Protein AF-A0A6P8NX13-F1 (afdb_monomer)

Structure (mmCIF, N/CA/C/O backbone):
data_AF-A0A6P8NX13-F1
#
_entry.id   AF-A0A6P8NX13-F1
#
loop_
_atom_site.group_PDB
_atom_site.id
_atom_site.type_symbol
_atom_site.label_atom_id
_atom_site.label_alt_id
_atom_site.label_comp_id
_atom_site.label_asym_id
_atom_site.label_entity_id
_atom_site.label_seq_id
_atom_site.pdbx_PDB_ins_code
_atom_site.Cartn_x
_atom_site.Cartn_y
_atom_site.Cartn_z
_atom_site.occupancy
_atom_site.B_iso_or_equiv
_atom_site.auth_seq_id
_atom_site.auth_comp_id
_atom_site.auth_asym_id
_atom_site.auth_atom_id
_atom_site.pdbx_PDB_model_num
ATOM 1 N N . MET A 1 1 ? -3.908 -35.833 40.741 1.00 43.78 1 MET A N 1
ATOM 2 C CA . MET A 1 1 ? -2.755 -35.815 39.814 1.00 43.78 1 MET A CA 1
ATOM 3 C C . MET A 1 1 ? -2.962 -34.674 38.838 1.00 43.78 1 MET A C 1
ATOM 5 O O . MET A 1 1 ? -3.931 -34.689 38.094 1.00 43.78 1 MET A O 1
ATOM 9 N N . ALA A 1 2 ? -2.126 -33.647 38.960 1.00 46.31 2 ALA A N 1
ATOM 10 C CA . ALA A 1 2 ? -2.174 -32.420 38.178 1.00 46.31 2 ALA A CA 1
ATOM 11 C C . ALA A 1 2 ? -1.391 -32.571 36.867 1.00 46.31 2 ALA A C 1
ATOM 13 O O . ALA A 1 2 ? -0.376 -33.268 36.836 1.00 46.31 2 ALA A O 1
ATOM 14 N N . LYS A 1 3 ? -1.819 -31.860 35.821 1.00 46.25 3 LYS A N 1
ATOM 15 C CA . LYS A 1 3 ? -0.931 -31.409 34.744 1.00 46.25 3 LYS A CA 1
ATOM 16 C C . LYS A 1 3 ? -1.529 -30.158 34.099 1.00 46.25 3 LYS A C 1
ATOM 18 O O . LYS A 1 3 ? -2.475 -30.241 33.324 1.00 46.25 3 LYS A O 1
ATOM 23 N N . SER A 1 4 ? -1.003 -29.003 34.492 1.00 48.25 4 SER A N 1
ATOM 24 C CA . SER A 1 4 ? -1.233 -27.720 33.824 1.00 48.25 4 SER A CA 1
ATOM 25 C C . SER A 1 4 ? -0.338 -27.633 32.581 1.00 48.25 4 SER A C 1
ATOM 27 O O . SER A 1 4 ? 0.784 -28.139 32.640 1.00 48.25 4 SER A O 1
ATOM 29 N N . PRO A 1 5 ? -0.770 -27.000 31.478 1.00 53.53 5 PRO A N 1
ATOM 30 C CA . PRO A 1 5 ? 0.111 -26.739 30.350 1.00 53.53 5 PRO A CA 1
ATOM 31 C C . PRO A 1 5 ? 0.907 -25.447 30.582 1.00 53.53 5 PRO A C 1
ATOM 33 O O . PRO A 1 5 ? 0.349 -24.399 30.908 1.00 53.53 5 PRO A O 1
ATOM 36 N N . GLU A 1 6 ? 2.224 -25.552 30.421 1.00 48.19 6 GLU A N 1
ATOM 37 C CA . GLU A 1 6 ? 3.167 -24.436 30.391 1.00 48.19 6 GLU A CA 1
ATOM 38 C C . GLU A 1 6 ? 2.891 -23.551 29.168 1.00 48.19 6 GLU A C 1
ATOM 40 O O . GLU A 1 6 ? 2.959 -24.007 28.027 1.00 48.19 6 GLU A O 1
ATOM 45 N N . PHE A 1 7 ? 2.590 -22.272 29.399 1.00 48.69 7 PHE A N 1
ATOM 46 C CA . PHE A 1 7 ? 2.569 -21.268 28.340 1.00 48.69 7 PHE A CA 1
ATOM 47 C C . PHE A 1 7 ? 3.974 -20.685 28.178 1.00 48.69 7 PHE A C 1
ATOM 49 O O . PHE A 1 7 ? 4.484 -19.973 29.042 1.00 48.69 7 PHE A O 1
ATOM 56 N N . LEU A 1 8 ? 4.591 -21.035 27.052 1.00 50.50 8 LEU A N 1
ATOM 57 C CA . LEU A 1 8 ? 5.898 -20.577 26.600 1.00 50.50 8 LEU A CA 1
ATOM 58 C C . LEU A 1 8 ? 5.863 -19.061 26.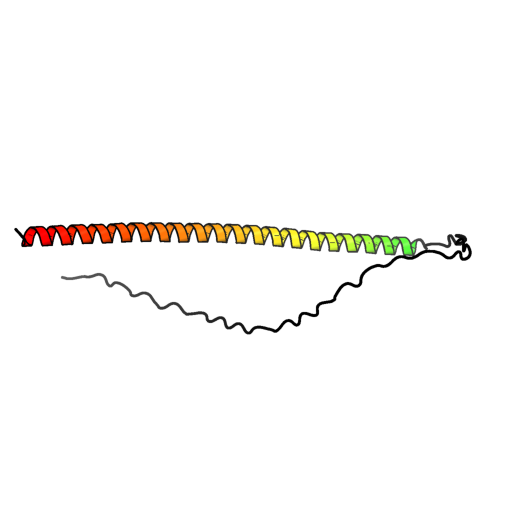315 1.00 50.50 8 LEU A C 1
ATOM 60 O O . LEU A 1 8 ? 5.017 -18.583 25.560 1.00 50.50 8 LEU A O 1
ATOM 64 N N . SER A 1 9 ? 6.780 -18.308 26.923 1.00 50.00 9 SER A N 1
ATOM 65 C CA . SER A 1 9 ? 6.928 -16.857 26.729 1.00 50.00 9 SER A CA 1
ATOM 66 C C . SER A 1 9 ? 7.558 -16.530 25.359 1.00 50.00 9 SER A C 1
ATOM 68 O O . SER A 1 9 ? 8.471 -17.249 24.944 1.00 50.00 9 SER A O 1
ATOM 70 N N . PRO A 1 10 ? 7.142 -15.465 24.642 1.00 46.88 10 PRO A N 1
ATOM 71 C CA . PRO A 1 10 ? 7.751 -15.094 23.366 1.00 46.88 10 PRO A CA 1
ATOM 72 C C . PRO A 1 10 ? 9.055 -14.291 23.544 1.00 46.88 10 PRO A C 1
ATOM 74 O O . PRO A 1 10 ? 9.171 -13.429 24.414 1.00 46.88 10 PRO A O 1
ATOM 77 N N . ALA A 1 11 ? 10.037 -14.572 22.682 1.00 55.97 11 ALA A N 1
ATOM 78 C CA . ALA A 1 11 ? 11.354 -13.928 22.640 1.00 55.97 11 ALA A CA 1
ATOM 79 C C . ALA A 1 11 ? 11.302 -12.451 22.171 1.00 55.97 11 ALA A C 1
ATOM 81 O O . ALA A 1 11 ? 10.420 -12.088 21.386 1.00 55.97 11 ALA A O 1
ATOM 82 N N . PRO A 1 12 ? 12.256 -11.589 22.583 1.00 47.16 12 PRO A N 1
ATOM 83 C CA . PRO A 1 12 ? 12.282 -10.186 22.173 1.00 47.16 12 PRO A CA 1
ATOM 84 C C . PRO A 1 12 ? 12.823 -10.010 20.743 1.00 47.16 12 PRO A C 1
ATOM 86 O O . PRO A 1 12 ? 13.844 -10.589 20.370 1.00 47.16 12 PRO A O 1
ATOM 89 N N . ARG A 1 13 ? 12.146 -9.177 19.938 1.00 45.66 13 ARG A N 1
ATOM 90 C CA . ARG A 1 13 ? 12.592 -8.769 18.594 1.00 45.66 13 ARG A CA 1
ATOM 91 C C . ARG A 1 13 ? 13.741 -7.761 18.689 1.00 45.66 13 ARG A C 1
ATOM 93 O O . ARG A 1 13 ? 13.646 -6.782 19.423 1.00 45.66 13 ARG A O 1
ATOM 100 N N . ALA A 1 14 ? 14.794 -7.991 17.906 1.00 46.59 14 ALA A N 1
ATOM 101 C CA . ALA A 1 14 ? 15.901 -7.059 17.728 1.00 46.59 14 ALA A CA 1
ATOM 102 C C . ALA A 1 14 ? 15.439 -5.778 17.009 1.00 46.59 14 ALA A C 1
ATOM 104 O O . ALA A 1 14 ? 14.760 -5.834 15.982 1.00 46.59 14 ALA A O 1
ATOM 105 N N . SER A 1 15 ? 15.818 -4.625 17.552 1.00 42.31 15 SER A N 1
ATOM 106 C CA . SER A 1 15 ? 15.596 -3.294 16.990 1.00 42.31 15 SER A CA 1
ATOM 107 C C . SER A 1 15 ? 16.705 -2.943 15.991 1.00 42.31 15 SER A C 1
ATOM 109 O O . SER A 1 15 ? 17.886 -2.948 16.335 1.00 42.31 15 SER A O 1
ATOM 111 N N . VAL A 1 16 ? 16.330 -2.618 14.751 1.00 43.03 16 VAL A N 1
ATOM 112 C CA . VAL A 1 16 ? 17.249 -2.093 13.728 1.00 43.03 16 VAL A CA 1
ATO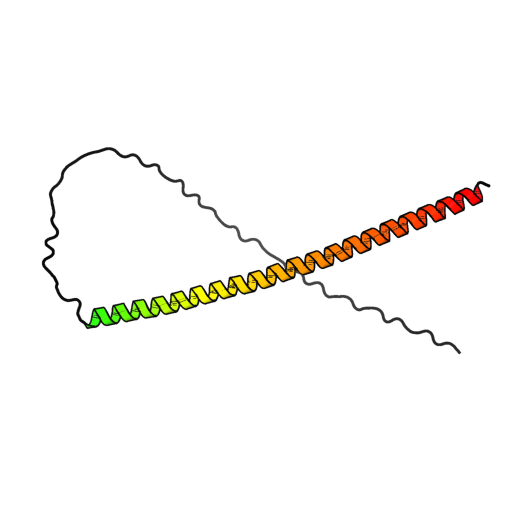M 113 C C . VAL A 1 16 ? 17.211 -0.566 13.770 1.00 43.03 16 VAL A C 1
ATOM 115 O O . VAL A 1 16 ? 16.188 0.051 13.482 1.00 43.03 16 VAL A O 1
ATOM 118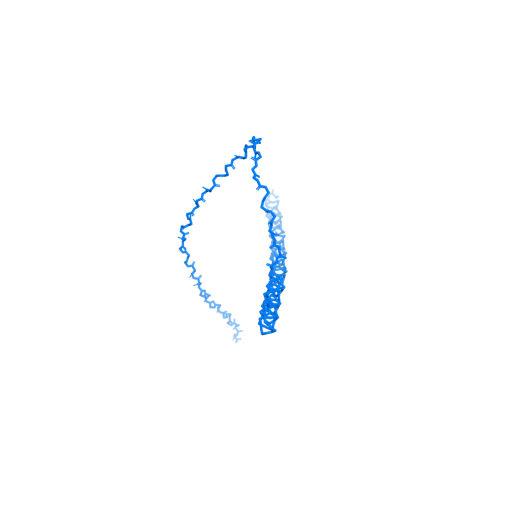 N N . THR A 1 17 ? 18.338 0.040 14.136 1.00 43.22 17 THR A N 1
ATOM 119 C CA . THR A 1 17 ? 18.565 1.491 14.125 1.00 43.22 17 THR A CA 1
ATOM 120 C C . THR A 1 17 ? 19.148 1.899 12.774 1.00 43.22 17 THR A C 1
ATOM 122 O O . THR A 1 17 ? 20.248 1.469 12.440 1.00 43.22 17 THR A O 1
ATOM 125 N N . MET A 1 18 ? 18.464 2.762 12.015 1.00 39.09 18 MET A N 1
ATOM 126 C CA . MET A 1 18 ? 19.018 3.369 10.796 1.00 39.09 18 MET A CA 1
ATOM 127 C C . MET A 1 18 ? 19.305 4.853 11.035 1.00 39.09 18 MET A C 1
ATOM 129 O O . MET A 1 18 ? 18.404 5.687 11.080 1.00 39.09 18 MET A O 1
ATOM 133 N N . ALA A 1 19 ? 20.587 5.176 11.205 1.00 40.59 19 ALA A N 1
ATOM 134 C CA . ALA A 1 19 ? 21.087 6.542 11.278 1.00 40.59 19 ALA A CA 1
ATOM 135 C C . ALA A 1 19 ? 21.237 7.123 9.864 1.00 40.59 19 ALA A C 1
ATOM 137 O O . ALA A 1 19 ? 21.941 6.556 9.032 1.00 40.59 19 ALA A O 1
ATOM 138 N N . SER A 1 20 ? 20.622 8.279 9.607 1.00 43.22 20 SER A N 1
ATOM 139 C CA . SER A 1 20 ? 20.784 9.030 8.355 1.00 43.22 20 SER A CA 1
ATOM 140 C C . SER A 1 20 ? 21.373 10.411 8.654 1.00 43.22 20 SER A C 1
ATOM 142 O O . SER A 1 20 ? 20.810 11.166 9.444 1.00 43.22 20 SER A O 1
ATOM 144 N N . LYS A 1 21 ? 22.519 10.744 8.042 1.00 43.84 21 LYS A N 1
ATOM 145 C CA . LYS A 1 21 ? 23.120 12.092 8.060 1.00 43.84 21 LYS A CA 1
ATOM 146 C C . LYS A 1 21 ? 22.657 12.874 6.818 1.00 43.84 21 LYS A C 1
ATOM 148 O O . LYS A 1 21 ? 22.755 12.321 5.725 1.00 43.84 21 LYS A O 1
ATOM 153 N N . PRO A 1 22 ? 22.216 14.140 6.932 1.00 39.78 22 PRO A N 1
ATOM 154 C CA . PRO A 1 22 ? 21.850 14.943 5.767 1.00 39.78 22 PRO A CA 1
ATOM 155 C C . PRO A 1 22 ? 23.071 15.608 5.101 1.00 39.78 22 PRO A C 1
ATOM 157 O O . PRO A 1 22 ? 23.903 16.231 5.763 1.00 39.78 22 PRO A O 1
ATOM 160 N N . VAL A 1 23 ? 23.145 15.495 3.770 1.00 38.25 23 VAL A N 1
ATOM 161 C CA . VAL A 1 23 ? 24.084 16.202 2.880 1.00 38.25 23 VAL A CA 1
ATOM 162 C C . VAL A 1 23 ? 23.432 17.516 2.430 1.00 38.25 23 VAL A C 1
ATOM 164 O O . VAL A 1 23 ? 22.291 17.517 1.976 1.00 38.25 23 VAL A O 1
ATOM 167 N N . LYS A 1 24 ? 24.144 18.641 2.567 1.00 38.31 24 LYS A N 1
ATOM 168 C CA . LYS A 1 24 ? 23.709 19.975 2.111 1.00 38.31 24 LYS A CA 1
ATOM 169 C C . LYS A 1 24 ? 23.749 20.064 0.580 1.00 38.31 24 LYS A C 1
ATOM 171 O O . LYS A 1 24 ? 24.823 19.930 -0.000 1.00 38.31 24 LYS A O 1
ATOM 176 N N . SER A 1 25 ? 22.623 20.380 -0.059 1.00 34.94 25 SER A N 1
ATOM 177 C CA . SER A 1 25 ? 22.568 20.816 -1.460 1.00 34.94 25 SER A CA 1
ATOM 178 C C . SER A 1 25 ? 22.613 22.346 -1.549 1.00 34.94 25 SER A C 1
ATOM 180 O O . SER A 1 25 ? 21.823 23.038 -0.911 1.00 34.94 25 SER A O 1
ATOM 182 N N . VAL A 1 26 ? 23.550 22.869 -2.341 1.00 35.84 26 VAL A N 1
ATOM 183 C CA . VAL A 1 26 ? 23.674 24.289 -2.703 1.00 35.84 26 VAL A CA 1
ATOM 184 C C . VAL A 1 26 ? 22.824 24.548 -3.949 1.00 35.84 26 VAL A C 1
ATOM 186 O O . VAL A 1 26 ? 23.160 24.080 -5.033 1.00 35.84 26 VAL A O 1
ATOM 189 N N . GLU A 1 27 ? 21.733 25.301 -3.803 1.00 34.59 27 GLU A N 1
ATOM 190 C CA . GLU A 1 27 ? 20.962 25.857 -4.921 1.00 34.59 27 GLU A CA 1
ATOM 191 C C . GLU A 1 27 ? 21.655 27.119 -5.459 1.00 34.59 27 GLU A C 1
ATOM 193 O O . GLU A 1 27 ? 21.823 28.108 -4.744 1.00 34.59 27 GLU A O 1
ATOM 198 N N . LYS A 1 28 ? 22.040 27.114 -6.740 1.00 41.28 28 LYS A N 1
ATOM 199 C CA . LYS A 1 28 ? 22.413 28.328 -7.479 1.00 41.28 28 LYS A CA 1
ATOM 200 C C . LYS A 1 28 ? 21.287 28.669 -8.451 1.00 41.28 28 LYS A C 1
ATOM 202 O O . LYS A 1 28 ? 21.139 28.032 -9.488 1.00 41.28 28 LYS A O 1
ATOM 207 N N . GLY A 1 29 ? 20.496 29.682 -8.104 1.00 34.28 29 GLY A N 1
ATOM 208 C CA . GLY A 1 29 ? 19.477 30.253 -8.980 1.00 34.28 29 GLY A CA 1
ATOM 209 C C . GLY A 1 29 ? 20.104 31.047 -10.130 1.00 34.28 29 GLY A C 1
ATOM 210 O O . GLY A 1 29 ? 20.845 32.001 -9.898 1.00 34.28 29 GLY A O 1
ATOM 211 N N . CYS A 1 30 ? 19.779 30.679 -11.370 1.00 37.47 30 CYS A N 1
ATOM 212 C CA . CYS A 1 30 ? 20.130 31.442 -12.566 1.00 37.47 30 CYS A CA 1
ATOM 213 C C . CYS A 1 30 ? 18.909 32.267 -13.003 1.00 37.47 30 CYS A C 1
ATOM 215 O O . CYS A 1 30 ? 17.891 31.722 -13.434 1.00 37.47 30 CYS A O 1
ATOM 217 N N . LYS A 1 31 ? 18.973 33.591 -12.823 1.00 47.81 31 LYS A N 1
ATOM 218 C CA . LYS A 1 31 ? 17.915 34.524 -13.231 1.00 47.81 31 LYS A CA 1
ATOM 219 C C . LYS A 1 31 ? 18.001 34.774 -14.743 1.00 47.81 31 LYS A C 1
ATOM 221 O O . LYS A 1 31 ? 19.024 35.246 -15.232 1.00 47.81 31 LYS A O 1
ATOM 226 N N . ARG A 1 32 ? 16.900 34.480 -15.445 1.00 44.44 32 ARG A N 1
ATOM 227 C CA . ARG A 1 32 ? 16.629 34.801 -16.860 1.00 44.44 32 ARG A CA 1
ATOM 228 C C . ARG A 1 32 ? 16.922 36.275 -17.170 1.00 44.44 32 ARG A C 1
ATOM 230 O O . ARG A 1 32 ? 16.490 37.148 -16.417 1.00 44.44 32 ARG A O 1
ATOM 237 N N . LYS A 1 33 ? 17.592 36.546 -18.295 1.00 47.78 33 LYS A N 1
ATOM 238 C CA . LYS A 1 33 ? 17.645 37.879 -18.914 1.00 47.78 33 LYS A CA 1
ATOM 239 C C . LYS A 1 33 ? 16.671 37.938 -20.090 1.00 47.78 33 LYS A C 1
ATOM 241 O O . LYS A 1 33 ? 16.418 36.933 -20.742 1.00 47.78 33 LYS A O 1
ATOM 246 N N . LYS A 1 34 ? 16.074 39.116 -20.221 1.00 46.38 34 LYS A N 1
ATOM 247 C CA . LYS A 1 34 ? 14.892 39.487 -20.998 1.00 46.38 34 LYS A CA 1
ATOM 248 C C . LYS A 1 34 ? 15.329 39.923 -22.402 1.00 46.38 34 LYS A C 1
ATOM 250 O O . LYS A 1 34 ? 16.316 40.647 -22.505 1.00 46.38 34 LYS A O 1
ATOM 255 N N . GLU A 1 35 ? 14.607 39.466 -23.419 1.00 36.06 35 GLU A N 1
ATOM 256 C CA . GLU A 1 35 ? 14.744 39.869 -24.824 1.00 36.06 35 GLU A CA 1
ATOM 257 C C . GLU A 1 35 ? 14.422 41.360 -25.010 1.00 36.06 35 GLU A C 1
ATOM 259 O O . GLU A 1 35 ? 13.523 41.896 -24.354 1.00 36.06 35 GLU A O 1
ATOM 264 N N . LEU A 1 36 ? 15.164 42.010 -25.907 1.00 55.25 36 LEU A N 1
ATOM 265 C CA . LEU A 1 36 ? 14.834 43.298 -26.508 1.00 55.25 36 LEU A CA 1
ATOM 266 C C . LEU A 1 36 ? 15.325 43.243 -27.963 1.00 55.25 36 LEU A C 1
ATOM 268 O O . LEU A 1 36 ? 16.530 43.174 -28.199 1.00 55.25 36 LEU A O 1
ATOM 272 N N . GLU A 1 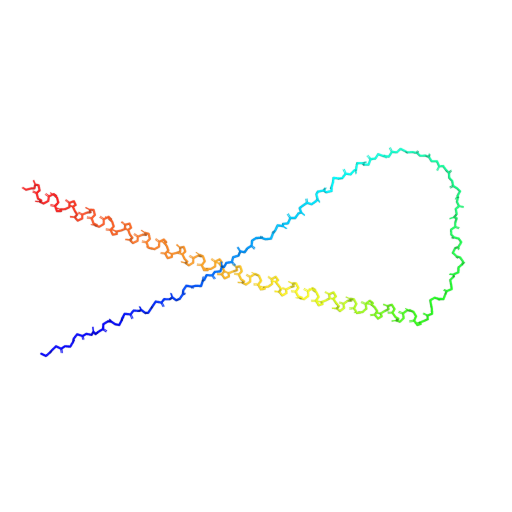37 ? 14.387 43.199 -28.906 1.00 37.84 37 GLU A N 1
ATOM 273 C CA . GLU A 1 37 ? 14.624 43.382 -30.341 1.00 37.84 37 GLU A CA 1
ATOM 274 C C . GLU A 1 37 ? 14.726 44.879 -30.665 1.00 37.84 37 GLU A C 1
ATOM 276 O O . GLU A 1 37 ? 13.940 45.657 -30.127 1.00 37.84 37 GLU A O 1
ATOM 281 N N . THR A 1 38 ? 15.632 45.253 -31.575 1.00 33.44 38 THR A N 1
ATOM 282 C CA . THR A 1 38 ? 15.512 46.426 -32.465 1.00 33.44 38 THR A CA 1
ATOM 283 C C . THR A 1 38 ? 16.427 46.244 -33.683 1.00 33.44 38 THR A C 1
ATOM 285 O O . THR A 1 38 ? 17.646 46.243 -33.530 1.00 33.44 38 THR A O 1
ATOM 288 N N . GLU A 1 39 ? 15.774 46.010 -34.822 1.00 33.47 39 GLU A N 1
ATOM 289 C CA . GLU A 1 39 ? 15.966 46.502 -36.204 1.00 33.47 39 GLU A CA 1
ATOM 290 C C . GLU A 1 39 ? 17.364 46.819 -36.798 1.00 33.47 39 GLU A C 1
ATOM 292 O O . GLU A 1 39 ? 18.179 47.529 -36.218 1.00 33.47 39 GLU A O 1
ATOM 297 N N . ASP A 1 40 ? 17.497 46.337 -38.046 1.00 38.25 40 ASP A N 1
ATOM 298 C CA . ASP A 1 40 ? 18.198 46.871 -39.228 1.00 38.25 40 ASP A CA 1
ATOM 299 C C . ASP A 1 40 ? 19.736 46.991 -39.267 1.00 38.25 40 ASP A C 1
ATOM 301 O O . ASP A 1 40 ? 20.328 47.870 -38.655 1.00 38.25 40 ASP A O 1
ATOM 305 N N . GLU A 1 41 ? 20.375 46.177 -40.126 1.00 39.22 41 GLU A N 1
ATOM 306 C CA . GLU A 1 41 ? 21.241 46.676 -41.216 1.00 39.22 41 GLU A CA 1
ATOM 307 C C . GLU A 1 41 ? 21.629 45.569 -42.225 1.00 39.22 41 GLU A C 1
ATOM 309 O O . GLU A 1 41 ? 21.935 44.430 -41.866 1.00 39.22 41 GLU A O 1
ATOM 314 N N . GLU A 1 42 ? 21.601 45.929 -43.513 1.00 43.75 42 GLU A N 1
ATOM 315 C CA . GLU A 1 42 ? 21.987 45.115 -44.670 1.00 43.75 42 GLU A CA 1
ATOM 316 C C . GLU A 1 42 ? 23.506 44.848 -44.729 1.00 43.75 42 GLU A C 1
ATOM 318 O O . GLU A 1 42 ? 24.325 45.742 -44.526 1.00 43.75 42 GLU A O 1
ATOM 323 N N . GLY A 1 43 ? 23.899 43.626 -45.106 1.00 40.97 43 GLY A N 1
ATOM 324 C CA . GLY A 1 43 ? 25.291 43.242 -45.364 1.00 40.97 43 GLY A CA 1
ATOM 325 C C . GLY A 1 43 ? 25.382 41.977 -46.231 1.00 40.97 43 GLY A C 1
ATOM 326 O O . GLY A 1 43 ? 24.450 41.176 -46.237 1.00 40.97 43 GLY A O 1
ATOM 327 N N . PRO A 1 44 ? 26.452 41.798 -47.025 1.00 42.16 44 PRO A N 1
ATOM 328 C CA . PRO A 1 44 ? 26.375 41.223 -48.368 1.00 42.16 44 PRO A CA 1
ATOM 329 C C . PRO A 1 44 ? 26.092 39.720 -48.404 1.00 42.16 44 PRO A C 1
ATOM 331 O O . PRO A 1 44 ? 26.646 38.945 -47.627 1.00 42.16 44 PRO A O 1
ATOM 334 N N . CYS A 1 45 ? 25.297 39.318 -49.400 1.00 40.69 45 CYS A N 1
ATOM 335 C CA . CYS A 1 45 ? 25.102 37.936 -49.831 1.00 40.69 45 CYS A CA 1
ATOM 336 C C . CYS A 1 45 ? 26.433 37.180 -49.959 1.00 40.69 45 CYS A C 1
ATOM 338 O O . CYS A 1 45 ? 27.187 37.385 -50.910 1.00 40.69 45 CYS A O 1
ATOM 340 N N . CYS A 1 46 ? 26.655 36.223 -49.063 1.00 41.12 46 CYS A N 1
ATOM 341 C CA . CYS A 1 46 ? 27.532 35.091 -49.316 1.00 41.12 46 CYS A CA 1
ATOM 342 C C . CYS A 1 46 ? 26.642 33.891 -49.632 1.00 41.12 46 CYS A C 1
ATOM 344 O O . CYS A 1 46 ? 26.239 33.149 -48.740 1.00 41.12 46 CYS A O 1
ATOM 346 N N . SER A 1 47 ? 26.310 33.712 -50.910 1.00 49.72 47 SER A N 1
ATOM 347 C CA . SER A 1 47 ? 25.830 32.422 -51.399 1.00 49.72 47 SER A CA 1
ATOM 348 C C . SER A 1 47 ? 26.892 31.373 -51.049 1.00 49.72 47 SER A C 1
ATOM 350 O O . SER A 1 47 ? 28.031 31.531 -51.498 1.00 49.72 47 SER A O 1
ATOM 352 N N . PRO A 1 48 ? 26.593 30.304 -50.288 1.00 48.84 48 PRO A N 1
ATOM 353 C CA . PRO A 1 48 ? 27.491 29.170 -50.270 1.00 48.84 48 PRO A CA 1
ATOM 354 C C . PRO A 1 48 ? 27.380 28.550 -51.659 1.00 48.84 48 PRO A C 1
ATOM 356 O O . PRO A 1 48 ? 26.359 27.966 -52.019 1.00 48.84 48 PRO A O 1
ATOM 359 N N . ASN A 1 49 ? 28.405 28.760 -52.481 1.00 44.06 49 ASN A N 1
ATOM 360 C CA . ASN A 1 49 ? 28.608 27.969 -53.679 1.00 44.06 49 ASN A CA 1
ATOM 361 C C . ASN A 1 49 ? 28.783 26.524 -53.200 1.00 44.06 49 ASN A C 1
ATOM 363 O O . ASN A 1 49 ? 29.853 26.155 -52.727 1.00 44.06 49 ASN A O 1
ATOM 367 N N . ILE A 1 50 ? 27.705 25.738 -53.236 1.00 54.09 50 ILE A N 1
ATOM 368 C CA . ILE A 1 50 ? 27.751 24.291 -53.024 1.00 54.09 50 ILE A CA 1
ATOM 369 C C . ILE A 1 50 ? 28.331 23.700 -54.310 1.00 54.09 50 ILE A C 1
ATOM 371 O O . ILE A 1 50 ? 27.637 23.126 -55.144 1.00 54.09 50 ILE A O 1
ATOM 375 N N . GLN A 1 51 ? 29.621 23.922 -54.499 1.00 58.53 51 GLN A N 1
ATOM 376 C CA . GLN A 1 51 ? 30.474 23.126 -55.354 1.00 58.53 51 GLN A CA 1
ATOM 377 C C . GLN A 1 51 ? 31.564 22.636 -54.429 1.00 58.53 51 GLN A C 1
ATOM 379 O O . GLN A 1 51 ? 32.486 23.374 -54.122 1.00 58.53 51 GLN A O 1
ATOM 384 N N . ASP A 1 52 ? 31.278 21.483 -53.840 1.00 45.78 52 ASP A N 1
ATOM 385 C CA . ASP A 1 52 ? 32.197 20.366 -53.663 1.00 45.78 52 ASP A CA 1
ATOM 386 C C . ASP A 1 52 ? 31.325 19.240 -53.114 1.00 45.78 52 ASP A C 1
ATOM 388 O O . ASP A 1 52 ? 31.132 19.048 -51.914 1.00 45.78 52 ASP A O 1
ATOM 392 N N . THR A 1 53 ? 30.689 18.525 -54.047 1.00 55.03 53 THR A N 1
ATOM 393 C CA . THR A 1 53 ? 30.114 17.202 -53.771 1.00 55.03 53 THR A CA 1
ATOM 394 C C . THR A 1 53 ? 31.271 16.208 -53.738 1.00 55.03 53 THR A C 1
ATOM 396 O O . THR A 1 53 ? 31.304 15.242 -54.493 1.00 55.03 53 THR A O 1
ATOM 399 N N . ASP A 1 54 ? 32.252 16.481 -52.885 1.00 53.69 54 ASP A N 1
ATOM 400 C CA . ASP A 1 54 ? 33.383 15.604 -52.678 1.00 53.69 54 ASP A CA 1
ATOM 401 C C . ASP A 1 54 ? 33.001 14.636 -51.569 1.00 53.69 54 ASP A C 1
ATOM 403 O O . ASP A 1 54 ? 33.150 14.877 -50.375 1.00 53.69 54 ASP A O 1
ATOM 407 N N . LEU A 1 55 ? 32.449 13.522 -52.048 1.00 57.34 55 LEU A N 1
ATOM 408 C CA . LEU A 1 55 ? 32.926 12.212 -51.648 1.00 57.34 55 LEU A CA 1
ATOM 409 C C . LEU A 1 55 ? 32.879 11.969 -50.133 1.00 57.34 55 LEU A C 1
ATOM 411 O O . LEU A 1 55 ? 33.905 11.878 -49.466 1.00 57.34 55 LEU A O 1
ATOM 415 N N . PHE A 1 56 ? 31.674 11.728 -49.610 1.00 56.88 56 PHE A N 1
ATOM 416 C CA . PHE A 1 56 ? 31.587 10.734 -48.544 1.00 56.88 56 PHE A CA 1
ATOM 417 C C . PHE A 1 56 ? 32.155 9.437 -49.127 1.00 56.88 56 PHE A C 1
ATOM 419 O O . PHE A 1 56 ? 31.550 8.846 -50.027 1.00 56.88 56 PHE A O 1
ATOM 426 N N . ASP A 1 57 ? 33.340 9.029 -48.670 1.00 63.47 57 ASP A N 1
ATOM 427 C CA . ASP A 1 57 ? 33.875 7.718 -49.009 1.00 63.47 57 ASP A CA 1
ATOM 428 C C . ASP A 1 57 ? 32.837 6.670 -48.578 1.00 63.47 57 ASP A C 1
ATOM 430 O O . ASP A 1 57 ? 32.180 6.802 -47.538 1.00 63.47 57 ASP A O 1
ATOM 434 N N . SER A 1 58 ? 32.653 5.611 -49.368 1.00 63.62 58 SER A N 1
ATOM 435 C CA . SER A 1 58 ? 31.689 4.549 -49.041 1.00 63.62 58 SER A CA 1
ATOM 436 C C . SER A 1 58 ? 31.961 3.944 -47.653 1.00 63.62 58 SER A C 1
ATOM 438 O O . SER A 1 58 ? 31.049 3.401 -47.021 1.00 63.62 58 SER A O 1
ATOM 440 N N . SER A 1 59 ? 33.203 4.054 -47.173 1.00 66.62 59 SER A N 1
ATOM 441 C CA . SER A 1 59 ? 33.642 3.687 -45.826 1.00 66.62 59 SER A CA 1
ATOM 442 C C . SER A 1 59 ? 32.982 4.526 -44.722 1.00 66.62 59 SER A C 1
ATOM 444 O O . SER A 1 59 ? 32.565 3.967 -43.707 1.00 66.62 59 SER A O 1
ATOM 446 N N . ASP A 1 60 ? 32.810 5.834 -44.924 1.00 76.12 60 ASP A N 1
ATOM 447 C CA . ASP A 1 60 ? 32.247 6.757 -43.926 1.00 76.12 60 ASP A CA 1
ATOM 448 C C . ASP A 1 60 ? 30.738 6.551 -43.742 1.00 76.12 60 ASP A C 1
ATOM 450 O O . ASP A 1 60 ? 30.222 6.598 -42.622 1.00 76.12 60 ASP A O 1
ATOM 454 N N . SER A 1 61 ? 30.030 6.212 -44.825 1.00 83.50 61 SER A N 1
ATOM 455 C CA . SER A 1 61 ? 28.615 5.819 -44.773 1.00 83.50 61 SER A CA 1
ATOM 456 C C . SER A 1 61 ? 28.403 4.550 -43.932 1.00 83.50 61 SER A C 1
ATOM 458 O O . SER A 1 61 ? 27.490 4.489 -43.106 1.00 83.50 61 SER A O 1
ATOM 460 N N . SER A 1 62 ? 29.290 3.559 -44.067 1.00 86.38 62 SER A N 1
ATOM 461 C CA . SER A 1 62 ? 29.246 2.311 -43.289 1.00 86.38 62 SER A CA 1
ATOM 462 C C . SER A 1 62 ? 29.488 2.540 -41.790 1.00 86.38 62 SER A C 1
ATOM 464 O O . SER A 1 62 ? 28.806 1.954 -40.941 1.00 86.38 62 SER A O 1
ATOM 466 N N . ILE A 1 63 ? 30.427 3.429 -41.444 1.00 92.69 63 ILE A N 1
ATOM 467 C CA . ILE A 1 63 ? 30.705 3.814 -40.053 1.00 92.69 63 ILE A CA 1
ATOM 468 C C . ILE A 1 63 ? 29.492 4.525 -39.445 1.00 92.69 63 ILE A C 1
ATOM 470 O O . ILE A 1 63 ? 29.073 4.174 -38.339 1.00 92.69 63 ILE A O 1
ATOM 474 N N . PHE A 1 64 ? 28.892 5.473 -40.168 1.00 93.25 64 PHE A N 1
ATOM 475 C CA . PHE A 1 64 ? 27.699 6.188 -39.717 1.00 93.25 64 PHE A CA 1
ATOM 476 C C . PHE A 1 64 ? 26.513 5.241 -39.471 1.00 93.25 64 PHE A C 1
ATOM 478 O O . PHE A 1 64 ? 25.907 5.270 -38.400 1.00 93.25 64 PHE A O 1
ATOM 485 N N . GLU A 1 65 ? 26.240 4.327 -40.404 1.00 94.25 65 GLU A N 1
ATOM 486 C CA . GLU A 1 65 ? 25.208 3.292 -40.254 1.00 94.25 65 GLU A CA 1
ATOM 487 C C . GLU A 1 65 ? 25.426 2.417 -39.015 1.00 94.25 65 GLU A C 1
ATOM 489 O O . GLU A 1 65 ? 24.482 2.070 -38.297 1.00 94.25 65 GLU A O 1
ATOM 494 N N . LYS A 1 66 ? 26.683 2.068 -38.721 1.00 95.69 66 LYS A N 1
ATOM 495 C CA . LYS A 1 66 ? 27.024 1.323 -37.508 1.00 95.69 66 LYS A CA 1
ATOM 496 C C . LYS A 1 66 ? 26.718 2.136 -36.248 1.00 95.69 66 LYS A C 1
ATOM 498 O O . LYS A 1 66 ? 26.095 1.595 -35.336 1.00 95.69 66 LYS A O 1
ATOM 503 N N . VAL A 1 67 ? 27.101 3.413 -36.208 1.00 96.69 67 VAL A N 1
ATOM 504 C CA . VAL A 1 67 ? 26.825 4.304 -35.068 1.00 96.69 67 VAL A CA 1
ATOM 505 C C . VAL A 1 67 ? 25.321 4.428 -34.826 1.00 96.69 67 VAL A C 1
ATOM 507 O O . VAL A 1 67 ? 24.877 4.239 -33.696 1.00 96.69 67 VAL A O 1
ATOM 510 N N . ILE A 1 68 ? 24.517 4.644 -35.872 1.00 97.06 68 ILE A N 1
ATOM 511 C CA . ILE A 1 68 ? 23.052 4.712 -35.753 1.00 97.06 68 ILE A CA 1
ATOM 512 C C . ILE A 1 68 ? 22.471 3.395 -35.223 1.00 97.06 68 ILE A C 1
ATOM 514 O O . ILE A 1 68 ? 21.622 3.400 -34.328 1.00 97.06 68 ILE A O 1
ATOM 518 N N . LYS A 1 69 ? 22.941 2.246 -35.724 1.00 97.50 69 LYS A N 1
ATOM 519 C CA . LYS A 1 69 ? 22.512 0.929 -35.222 1.00 97.50 69 LYS A CA 1
ATOM 520 C C . LYS A 1 69 ? 22.871 0.723 -33.756 1.00 97.50 69 LYS A C 1
ATOM 522 O O . LYS A 1 69 ? 22.052 0.185 -33.014 1.00 97.50 69 LYS A O 1
ATOM 527 N N . ASP A 1 70 ? 24.065 1.124 -33.341 1.00 97.75 70 ASP A N 1
ATOM 528 C CA . ASP A 1 70 ? 24.515 0.972 -31.958 1.00 97.75 70 ASP A CA 1
ATOM 529 C C . ASP A 1 70 ? 23.747 1.919 -31.019 1.00 97.75 70 ASP A C 1
ATOM 531 O O . ASP A 1 70 ? 23.222 1.463 -30.002 1.00 97.75 70 ASP A O 1
ATOM 535 N N . MET A 1 71 ? 23.513 3.173 -31.422 1.00 98.19 71 MET A N 1
ATOM 536 C CA . MET A 1 71 ? 22.646 4.109 -30.692 1.00 98.19 71 MET A CA 1
ATOM 537 C C . MET A 1 71 ? 21.209 3.591 -30.554 1.00 98.19 71 MET A C 1
ATOM 539 O O . MET A 1 71 ? 20.617 3.691 -29.482 1.00 98.19 71 MET A O 1
ATOM 543 N N . ASN A 1 72 ? 20.644 2.988 -31.605 1.00 98.25 72 ASN A N 1
ATOM 544 C CA . ASN A 1 72 ? 19.308 2.390 -31.545 1.00 98.25 72 ASN A CA 1
ATOM 545 C C . ASN A 1 72 ? 19.243 1.222 -30.549 1.00 98.25 72 ASN A C 1
ATOM 547 O O . ASN A 1 72 ? 18.250 1.072 -29.835 1.00 98.25 72 ASN A O 1
ATOM 551 N N . LYS A 1 73 ? 20.295 0.397 -30.459 1.00 98.44 73 LYS A N 1
ATOM 552 C CA . LYS A 1 73 ? 20.374 -0.664 -29.440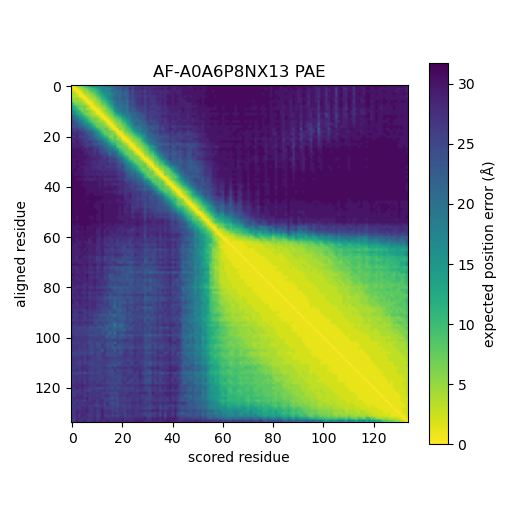 1.00 98.44 73 LYS A CA 1
ATOM 553 C C . LYS A 1 73 ? 20.414 -0.072 -28.036 1.00 98.44 73 LYS A C 1
ATOM 555 O O . LYS A 1 73 ? 19.662 -0.524 -27.178 1.00 98.44 73 LYS A O 1
ATOM 560 N N . GLU A 1 74 ? 21.248 0.940 -27.807 1.00 98.44 74 GLU A N 1
ATOM 561 C CA . GLU A 1 74 ? 21.336 1.614 -26.507 1.00 98.44 74 GLU A CA 1
ATOM 562 C C . GLU A 1 74 ? 20.010 2.271 -26.116 1.00 98.44 74 GLU A C 1
ATOM 564 O O . GLU A 1 74 ? 19.544 2.091 -24.990 1.00 98.44 74 GLU A O 1
ATOM 569 N N . MET A 1 75 ? 19.346 2.949 -27.056 1.00 98.50 75 MET A N 1
ATOM 570 C CA . MET A 1 75 ? 18.027 3.537 -26.834 1.00 98.50 75 MET A CA 1
ATOM 571 C C . MET A 1 75 ? 17.008 2.468 -26.432 1.00 98.50 75 MET A C 1
ATOM 573 O O . MET A 1 75 ? 16.296 2.643 -25.445 1.00 98.50 75 MET A O 1
ATOM 577 N N . ASN A 1 76 ? 16.981 1.329 -27.127 1.00 98.56 76 ASN A N 1
ATOM 578 C CA . ASN A 1 76 ? 16.095 0.218 -26.781 1.00 98.56 76 ASN A CA 1
ATOM 579 C C . ASN A 1 76 ? 16.386 -0.353 -25.386 1.00 98.56 76 ASN A C 1
ATOM 581 O O . ASN A 1 76 ? 15.451 -0.637 -24.639 1.00 98.56 76 ASN A O 1
ATOM 585 N N . ILE A 1 77 ? 17.660 -0.481 -25.001 1.00 98.50 77 ILE A N 1
ATOM 586 C CA . ILE A 1 77 ? 18.052 -0.930 -23.655 1.00 98.50 77 ILE A CA 1
ATOM 587 C C . ILE A 1 77 ? 17.552 0.054 -22.594 1.00 98.50 77 ILE A C 1
ATOM 589 O O . ILE A 1 77 ? 16.974 -0.360 -21.587 1.00 98.50 77 ILE A O 1
ATOM 593 N N . ILE A 1 78 ? 17.747 1.355 -22.817 1.00 98.62 78 ILE A N 1
ATOM 594 C CA . ILE A 1 78 ? 17.299 2.403 -21.897 1.00 98.62 78 ILE A CA 1
ATOM 595 C C . ILE A 1 78 ? 15.773 2.368 -21.761 1.00 98.62 78 ILE A C 1
ATOM 597 O O . ILE A 1 78 ? 15.261 2.343 -20.641 1.00 98.62 78 ILE A O 1
ATOM 601 N N . LEU A 1 79 ? 15.044 2.303 -22.878 1.00 98.62 79 LEU A N 1
ATOM 602 C CA . LEU A 1 79 ? 13.582 2.222 -22.888 1.00 98.62 79 LEU A CA 1
ATOM 603 C C . LEU A 1 79 ? 13.075 0.974 -22.157 1.00 98.62 79 LEU A C 1
ATOM 605 O O . LEU A 1 79 ? 12.171 1.080 -21.328 1.00 98.62 79 LEU A O 1
ATOM 609 N N . ALA A 1 80 ? 13.688 -0.187 -22.400 1.00 98.62 80 ALA A N 1
ATOM 610 C CA .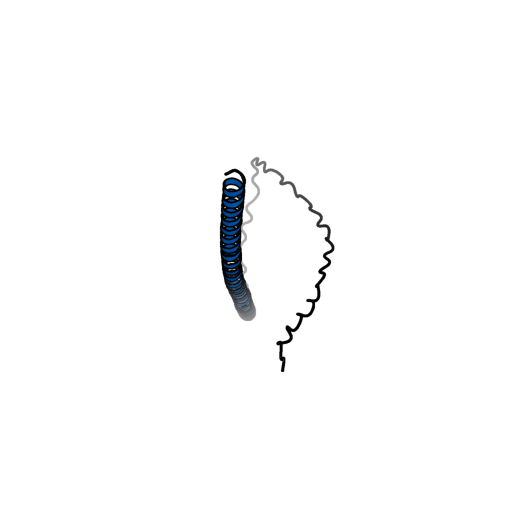 ALA A 1 80 ? 13.345 -1.427 -21.710 1.00 98.62 80 ALA A CA 1
ATOM 611 C C . ALA A 1 80 ? 13.569 -1.313 -20.195 1.00 98.62 80 ALA A C 1
ATOM 613 O O . ALA A 1 80 ? 12.704 -1.699 -19.407 1.00 98.62 80 ALA A O 1
ATOM 614 N N . LYS A 1 81 ? 14.689 -0.713 -19.776 1.00 98.69 81 LYS A N 1
ATOM 615 C CA . LYS A 1 81 ? 14.997 -0.504 -18.358 1.00 98.69 81 LYS A CA 1
ATOM 616 C C . LYS A 1 81 ? 13.992 0.430 -17.684 1.00 98.69 81 LYS A C 1
ATOM 618 O O . LYS A 1 81 ? 13.550 0.145 -16.574 1.00 98.69 81 LYS A O 1
ATOM 623 N N . TYR A 1 82 ? 13.584 1.511 -18.346 1.00 98.69 82 TYR A N 1
ATOM 624 C CA . TYR A 1 82 ? 12.538 2.389 -17.814 1.00 98.69 82 TYR A CA 1
ATOM 625 C C . TYR A 1 82 ? 11.180 1.691 -17.737 1.00 98.69 82 TYR A C 1
ATOM 627 O O . TYR A 1 82 ? 10.497 1.812 -16.720 1.00 98.69 82 TYR A O 1
ATOM 635 N N . ALA A 1 83 ? 10.802 0.921 -18.761 1.00 98.62 83 ALA A N 1
ATOM 636 C CA . ALA A 1 83 ? 9.571 0.136 -18.736 1.00 98.62 83 ALA A CA 1
ATOM 637 C C . ALA A 1 83 ? 9.546 -0.837 -17.544 1.00 98.62 83 ALA A C 1
ATOM 639 O O . ALA A 1 83 ? 8.535 -0.922 -16.839 1.00 98.62 83 ALA A O 1
ATOM 640 N N . GLN A 1 84 ? 10.676 -1.495 -17.267 1.00 98.62 84 GLN A N 1
ATOM 641 C CA . GLN A 1 84 ? 10.848 -2.346 -16.095 1.00 98.62 84 GLN A CA 1
ATOM 642 C C . GLN A 1 84 ? 10.683 -1.555 -14.787 1.00 98.62 84 GLN A C 1
ATOM 644 O O . GLN A 1 84 ? 9.832 -1.920 -13.977 1.00 98.62 84 GLN A O 1
ATOM 649 N N . ILE A 1 85 ? 11.399 -0.439 -14.607 1.00 98.62 85 ILE A N 1
ATOM 650 C CA . ILE A 1 85 ? 11.304 0.405 -13.398 1.00 98.62 85 ILE A CA 1
ATOM 651 C C . ILE A 1 85 ? 9.855 0.838 -13.134 1.00 98.62 85 ILE A C 1
ATOM 653 O O . ILE A 1 85 ? 9.376 0.769 -12.002 1.00 98.62 85 ILE A O 1
ATOM 657 N N . PHE A 1 86 ? 9.118 1.251 -14.169 1.00 98.44 86 PHE A N 1
ATOM 658 C CA . PHE A 1 86 ? 7.711 1.629 -14.016 1.00 98.44 86 PHE A CA 1
ATOM 659 C C . PHE A 1 86 ? 6.805 0.446 -13.667 1.00 98.44 86 PHE A C 1
ATOM 661 O O . PHE A 1 86 ? 5.799 0.628 -12.979 1.00 98.44 86 PHE A O 1
ATOM 668 N N . SER A 1 87 ? 7.110 -0.758 -14.152 1.00 98.50 87 SER A N 1
ATOM 669 C CA . SER A 1 87 ? 6.360 -1.963 -13.787 1.00 98.50 87 SER A CA 1
ATOM 670 C C . SER A 1 87 ? 6.590 -2.357 -12.326 1.00 98.50 87 SER A C 1
ATOM 672 O O . SER A 1 87 ? 5.622 -2.560 -11.596 1.00 98.50 87 SER A O 1
ATOM 674 N N . GLU A 1 88 ? 7.845 -2.348 -11.871 1.00 98.62 88 GLU A N 1
ATOM 675 C CA . GLU A 1 88 ? 8.223 -2.629 -10.485 1.00 98.62 88 GLU A CA 1
ATOM 676 C C . GLU A 1 88 ? 7.604 -1.601 -9.543 1.00 98.62 88 GLU A C 1
ATOM 678 O O . GLU A 1 88 ? 6.951 -1.964 -8.567 1.00 98.62 88 GLU A O 1
ATOM 683 N N . LYS A 1 89 ? 7.707 -0.312 -9.890 1.00 98.38 89 LYS A N 1
ATOM 684 C CA . LYS A 1 89 ? 7.078 0.764 -9.125 1.00 98.38 89 LYS A CA 1
ATOM 685 C C . LYS A 1 89 ? 5.567 0.578 -9.009 1.00 98.38 89 LYS A C 1
ATOM 687 O O . LYS A 1 89 ? 5.040 0.699 -7.911 1.00 98.38 89 LYS A O 1
ATOM 692 N N . ARG A 1 90 ? 4.870 0.246 -10.102 1.00 98.69 90 ARG A N 1
ATOM 693 C CA . ARG A 1 90 ? 3.423 -0.025 -10.052 1.00 98.69 90 ARG A CA 1
ATOM 694 C C . ARG A 1 90 ? 3.088 -1.212 -9.153 1.00 98.69 90 ARG A C 1
ATOM 696 O O . ARG A 1 90 ? 2.106 -1.144 -8.424 1.00 98.69 90 ARG A O 1
ATOM 703 N N . SER A 1 91 ? 3.896 -2.271 -9.187 1.00 98.62 91 SER A N 1
ATOM 704 C CA . SER A 1 91 ? 3.718 -3.427 -8.302 1.00 98.62 91 SER A CA 1
ATOM 705 C C . SER A 1 91 ? 3.900 -3.049 -6.831 1.00 98.62 91 SER A C 1
ATOM 707 O O . SER A 1 91 ? 3.105 -3.454 -5.988 1.00 98.62 91 SER A O 1
ATOM 709 N N . ILE A 1 92 ? 4.929 -2.258 -6.523 1.00 98.62 92 ILE A N 1
ATOM 710 C CA . ILE A 1 92 ? 5.219 -1.779 -5.168 1.00 98.62 92 ILE A CA 1
ATOM 711 C C . ILE A 1 92 ? 4.102 -0.854 -4.673 1.00 98.62 92 ILE A C 1
ATOM 713 O O . ILE A 1 92 ? 3.586 -1.049 -3.576 1.00 98.62 92 ILE A O 1
ATOM 717 N N . ASP A 1 93 ? 3.686 0.114 -5.492 1.00 98.75 93 ASP A N 1
ATOM 718 C CA . ASP A 1 93 ? 2.623 1.061 -5.146 1.00 98.75 93 ASP A CA 1
ATOM 719 C C . ASP A 1 93 ? 1.295 0.318 -4.880 1.00 98.75 93 ASP A C 1
ATOM 721 O O . ASP A 1 93 ? 0.608 0.615 -3.903 1.00 98.75 93 ASP A O 1
ATOM 725 N N . ALA A 1 94 ? 0.958 -0.698 -5.686 1.00 98.62 94 ALA A N 1
ATOM 726 C CA . ALA A 1 94 ? -0.216 -1.541 -5.454 1.00 98.62 94 ALA A CA 1
ATOM 727 C C . ALA A 1 94 ? -0.123 -2.328 -4.134 1.00 98.62 94 ALA A C 1
ATOM 729 O O . ALA A 1 94 ? -1.096 -2.368 -3.380 1.00 98.62 94 ALA A O 1
ATOM 730 N N . SER A 1 95 ? 1.048 -2.897 -3.828 1.00 98.69 95 SER A N 1
ATOM 731 C CA . SER A 1 95 ? 1.292 -3.606 -2.565 1.00 98.69 95 SER A CA 1
ATOM 732 C C . SER A 1 95 ? 1.128 -2.688 -1.353 1.00 98.69 95 SER A C 1
ATOM 734 O O . SER A 1 95 ? 0.483 -3.076 -0.383 1.00 98.69 95 SER A O 1
ATOM 736 N N . TYR A 1 96 ? 1.664 -1.464 -1.406 1.00 98.75 96 TYR A N 1
ATOM 737 C CA . TYR A 1 96 ? 1.524 -0.502 -0.310 1.00 98.75 96 TYR A CA 1
ATOM 738 C C . TYR A 1 96 ? 0.075 -0.082 -0.086 1.00 98.75 96 TYR A C 1
ATOM 740 O O . TYR A 1 96 ? -0.368 0.012 1.055 1.00 98.75 96 TYR A O 1
ATOM 748 N N . ILE A 1 97 ? -0.677 0.171 -1.161 1.00 98.69 97 ILE A N 1
ATOM 749 C CA . ILE A 1 97 ? -2.098 0.520 -1.050 1.00 98.69 97 ILE A CA 1
ATOM 750 C C . ILE A 1 97 ? -2.875 -0.619 -0.385 1.00 98.69 97 ILE A C 1
ATOM 752 O O . ILE A 1 97 ? -3.708 -0.356 0.482 1.00 98.69 97 ILE A O 1
ATOM 756 N N . GLN A 1 98 ? -2.585 -1.869 -0.756 1.00 98.75 98 GLN A N 1
ATOM 757 C CA . GLN A 1 98 ? -3.216 -3.034 -0.147 1.00 98.75 98 GLN A CA 1
ATOM 758 C C . GLN A 1 98 ? -2.880 -3.153 1.348 1.00 98.75 98 GLN A C 1
ATOM 760 O O . GLN A 1 98 ? -3.790 -3.270 2.164 1.00 98.75 98 GLN A O 1
ATOM 765 N N . GLU A 1 99 ? -1.600 -3.071 1.716 1.00 98.75 99 GLU A N 1
ATOM 766 C CA . GLU A 1 99 ? -1.162 -3.164 3.115 1.00 98.75 99 GLU A CA 1
ATOM 767 C C . GLU A 1 99 ? -1.792 -2.058 3.980 1.00 98.75 99 GLU A C 1
ATOM 769 O O . GLU A 1 99 ? -2.282 -2.313 5.081 1.00 98.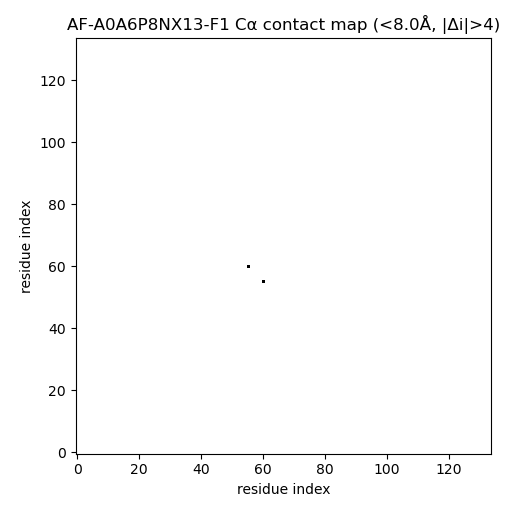75 99 GLU A O 1
ATOM 774 N N . LEU A 1 100 ? -1.854 -0.826 3.465 1.00 98.75 100 LEU A N 1
ATOM 775 C CA . LEU A 1 100 ? -2.491 0.287 4.168 1.00 98.75 100 LEU A CA 1
ATOM 776 C C . LEU A 1 100 ? -3.996 0.073 4.359 1.00 98.75 100 LEU A C 1
ATOM 778 O O . LEU A 1 100 ? -4.516 0.407 5.424 1.00 98.75 100 LEU A O 1
ATOM 782 N N . ASP A 1 101 ? -4.697 -0.473 3.363 1.00 98.69 101 ASP A N 1
ATOM 783 C CA . ASP A 1 101 ? -6.122 -0.804 3.478 1.00 98.69 101 ASP A CA 1
ATOM 784 C C . ASP A 1 101 ? -6.368 -1.892 4.535 1.00 98.69 101 ASP A C 1
ATOM 786 O O . ASP A 1 101 ? -7.292 -1.773 5.344 1.00 98.69 101 ASP A O 1
ATOM 790 N N . GLU A 1 102 ? -5.512 -2.914 4.586 1.00 98.75 102 GLU A N 1
ATOM 791 C CA . GLU A 1 102 ? -5.560 -3.975 5.598 1.00 98.75 102 GLU A CA 1
ATOM 792 C C . GLU A 1 102 ? -5.346 -3.415 7.014 1.00 98.75 102 GLU A C 1
ATOM 794 O O . GLU A 1 102 ? -6.201 -3.609 7.884 1.00 98.75 102 GLU A O 1
ATOM 799 N N . ILE A 1 103 ? -4.297 -2.612 7.229 1.00 98.81 103 ILE A N 1
ATOM 800 C CA . ILE A 1 103 ? -4.026 -1.949 8.520 1.00 98.81 103 ILE A CA 1
ATOM 801 C C . ILE A 1 103 ? -5.221 -1.101 8.960 1.00 98.81 103 ILE A C 1
ATOM 803 O O . ILE A 1 103 ? -5.639 -1.116 10.120 1.00 98.81 103 ILE A O 1
ATOM 807 N N . LEU A 1 104 ? -5.796 -0.338 8.036 1.00 98.81 104 LEU A N 1
ATOM 808 C CA . LEU A 1 104 ? -6.906 0.547 8.344 1.00 98.81 104 LEU A CA 1
ATOM 809 C C . LEU A 1 104 ? -8.202 -0.231 8.626 1.00 98.81 104 LEU A C 1
ATOM 811 O O . LEU A 1 104 ? -8.980 0.187 9.490 1.00 98.81 104 LEU A O 1
ATOM 815 N N . LYS A 1 105 ? -8.429 -1.383 7.985 1.00 98.81 105 LYS A N 1
ATOM 816 C CA . LYS A 1 105 ? -9.520 -2.303 8.348 1.00 98.81 105 LYS A CA 1
ATOM 817 C C . LYS A 1 105 ? -9.342 -2.848 9.764 1.00 98.81 105 LYS A C 1
ATOM 819 O O . LYS A 1 105 ? -10.293 -2.799 10.548 1.00 98.81 105 LYS A O 1
ATOM 824 N N . GLU A 1 106 ? -8.142 -3.300 10.119 1.00 98.81 106 GLU A N 1
ATOM 825 C CA . GLU A 1 106 ? -7.833 -3.795 11.466 1.00 98.81 106 GLU A CA 1
ATOM 826 C C . GLU A 1 106 ? -8.000 -2.710 12.536 1.00 98.81 106 GLU A C 1
ATOM 828 O O . GLU A 1 106 ? -8.603 -2.947 13.591 1.00 98.81 106 GLU A O 1
ATOM 833 N N . ALA A 1 107 ? -7.537 -1.492 12.248 1.00 98.88 107 ALA A N 1
ATOM 834 C CA . ALA A 1 107 ? -7.683 -0.349 13.141 1.00 98.88 107 ALA A CA 1
ATOM 835 C C . ALA A 1 107 ? -9.163 -0.026 13.398 1.00 98.88 107 ALA A C 1
ATOM 837 O O . ALA A 1 107 ? -9.570 0.124 14.553 1.00 98.88 107 ALA A O 1
ATOM 838 N N . ARG A 1 108 ? -9.996 0.004 12.347 1.00 98.81 108 ARG A N 1
ATOM 839 C CA . ARG A 1 108 ? -11.448 0.221 12.483 1.00 98.81 108 ARG A CA 1
ATOM 840 C C . ARG A 1 108 ? -12.134 -0.897 13.265 1.00 98.81 108 ARG A C 1
ATOM 842 O O . ARG A 1 108 ? -13.002 -0.621 14.095 1.00 98.81 108 ARG A O 1
ATOM 849 N N . ALA A 1 109 ? -11.758 -2.151 13.021 1.00 98.81 109 ALA A N 1
ATOM 850 C CA . ALA A 1 109 ? -12.300 -3.288 13.759 1.00 98.81 109 ALA A CA 1
ATOM 851 C C . ALA A 1 109 ? -11.976 -3.174 15.257 1.00 98.81 109 ALA A C 1
ATOM 853 O O . ALA A 1 109 ? -12.868 -3.292 16.101 1.00 98.81 109 ALA A O 1
ATOM 854 N N . THR A 1 110 ? -10.722 -2.855 15.581 1.00 98.81 110 THR A N 1
ATOM 855 C CA . THR A 1 110 ? -10.261 -2.651 16.960 1.00 98.81 110 THR A CA 1
ATOM 856 C C . THR A 1 110 ? -10.983 -1.480 17.628 1.00 98.81 110 THR A C 1
ATOM 858 O O . THR A 1 110 ? -11.464 -1.605 18.756 1.00 98.81 110 THR A O 1
ATOM 861 N N . GLU A 1 111 ? -11.129 -0.353 16.929 1.00 98.81 111 GLU A N 1
ATOM 862 C CA . GLU A 1 111 ? -11.866 0.813 17.423 1.00 98.81 111 GLU A CA 1
ATOM 863 C C . GLU A 1 111 ? -13.323 0.459 17.765 1.00 98.81 111 GLU A C 1
ATOM 865 O O . GLU A 1 111 ? -13.818 0.805 18.843 1.00 98.81 111 GLU A O 1
ATOM 870 N N . SER A 1 112 ? -14.002 -0.271 16.876 1.00 98.75 112 SER A N 1
ATOM 871 C CA . SER A 1 112 ? -15.379 -0.727 17.080 1.00 98.75 112 SER A CA 1
ATOM 872 C C . SER A 1 112 ? -15.505 -1.626 18.315 1.00 98.75 112 SER A C 1
ATOM 874 O O . SER A 1 112 ? -16.352 -1.388 19.183 1.00 98.75 112 SER A O 1
ATOM 876 N N . GLN A 1 113 ? -14.599 -2.596 18.468 1.00 98.75 113 GLN A N 1
ATOM 877 C CA . GLN A 1 113 ? -14.566 -3.480 19.636 1.00 98.75 113 GLN A CA 1
ATOM 878 C C . GLN A 1 113 ? -14.346 -2.712 20.946 1.00 98.75 113 GLN A C 1
ATOM 880 O O . GLN A 1 113 ? -14.987 -3.010 21.958 1.00 98.75 113 GLN A O 1
ATOM 885 N N . LEU A 1 114 ? -13.466 -1.708 20.952 1.00 98.81 114 LEU A N 1
ATOM 886 C CA . LEU A 1 114 ? -13.228 -0.872 22.130 1.00 98.81 114 LEU A CA 1
ATOM 887 C C . LEU A 1 114 ? -14.445 -0.013 22.476 1.00 98.81 114 LEU A C 1
ATOM 889 O O . LEU A 1 114 ? -14.819 0.070 23.649 1.00 98.81 114 LEU A O 1
ATOM 893 N N . LYS A 1 115 ? -15.108 0.576 21.473 1.00 98.75 115 LYS A N 1
ATOM 894 C CA . LYS A 1 115 ? -16.366 1.313 21.665 1.00 98.75 115 LYS A CA 1
ATOM 895 C C . LYS A 1 115 ? -17.438 0.419 22.290 1.00 98.75 115 LYS A C 1
ATOM 897 O O . LYS A 1 115 ? -18.057 0.825 23.273 1.00 98.75 115 LYS A O 1
ATOM 902 N N . GLN A 1 116 ? -17.593 -0.807 21.790 1.00 98.75 116 GLN A N 1
ATOM 903 C CA . GLN A 1 116 ? -18.539 -1.781 22.333 1.00 98.75 116 GLN A CA 1
ATOM 904 C C . GLN A 1 116 ? -18.194 -2.187 23.774 1.00 98.75 116 GLN A C 1
ATOM 906 O O . GLN A 1 116 ? -19.074 -2.192 24.637 1.00 98.75 116 GLN A O 1
ATOM 911 N N . LYS A 1 117 ? -16.921 -2.491 24.068 1.00 98.81 117 LYS A N 1
ATOM 912 C CA . LYS A 1 117 ? -16.471 -2.831 25.431 1.00 98.81 117 LYS A CA 1
ATOM 913 C C . LYS A 1 117 ? -16.722 -1.688 26.413 1.00 98.81 117 LYS A C 1
ATOM 915 O O . LYS A 1 117 ? -17.198 -1.935 27.520 1.00 98.81 117 LYS A O 1
ATOM 920 N N . ARG A 1 118 ? -16.443 -0.447 26.006 1.00 98.75 118 ARG A N 1
ATOM 921 C CA . ARG A 1 118 ? -16.692 0.750 26.819 1.00 98.75 118 ARG A CA 1
ATOM 922 C C . ARG A 1 118 ? -18.176 0.907 27.146 1.00 98.75 118 ARG A C 1
ATOM 924 O O . ARG A 1 118 ? -18.512 1.163 28.297 1.00 98.75 118 ARG A O 1
ATOM 931 N N . GLU A 1 119 ? -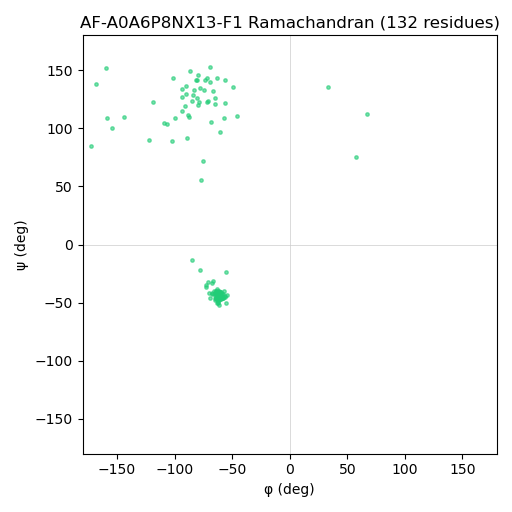19.047 0.727 26.158 1.00 98.75 119 GLU A N 1
ATOM 932 C CA . GLU A 1 119 ? -20.494 0.845 26.354 1.00 98.75 119 GLU A CA 1
ATOM 933 C C . GLU A 1 119 ? -21.048 -0.279 27.238 1.00 98.75 119 GLU A C 1
ATOM 935 O O . GLU A 1 119 ? -21.799 -0.031 28.177 1.00 98.75 119 GLU A O 1
ATOM 940 N N . SER A 1 120 ? -20.598 -1.516 27.017 1.00 98.69 120 SER A N 1
ATOM 941 C CA . SER A 1 120 ? -20.926 -2.652 27.885 1.00 98.69 120 SER A CA 1
ATOM 942 C C . SER A 1 120 ? -20.532 -2.384 29.342 1.00 98.69 120 SER A C 1
ATOM 944 O O . SER A 1 120 ? -21.330 -2.608 30.254 1.00 98.69 120 SER A O 1
ATOM 946 N N . LEU A 1 121 ? -19.330 -1.846 29.575 1.00 98.75 121 LEU A N 1
ATOM 947 C CA . LEU A 1 121 ? -18.873 -1.490 30.917 1.00 98.75 121 LEU A CA 1
ATOM 948 C C . LEU A 1 121 ? -19.732 -0.384 31.538 1.00 98.75 121 LEU A C 1
ATOM 950 O O . LEU A 1 121 ? -20.133 -0.514 32.694 1.00 98.75 121 LEU A O 1
ATOM 954 N N . ARG A 1 122 ? -20.052 0.667 30.773 1.00 98.62 122 ARG A N 1
ATOM 955 C CA . ARG A 1 122 ? -20.938 1.751 31.216 1.00 98.62 122 ARG A CA 1
ATOM 956 C C . ARG A 1 122 ? -22.288 1.199 31.669 1.00 98.62 122 ARG A C 1
ATOM 958 O O . ARG A 1 122 ? -22.695 1.466 32.794 1.00 98.62 122 ARG A O 1
ATOM 965 N N . ASN A 1 123 ? -22.920 0.365 30.847 1.00 98.62 123 ASN A N 1
ATOM 966 C CA . ASN A 1 123 ? -24.208 -0.249 31.165 1.00 98.62 123 ASN A CA 1
ATOM 967 C C . ASN A 1 123 ? -24.140 -1.110 32.429 1.00 9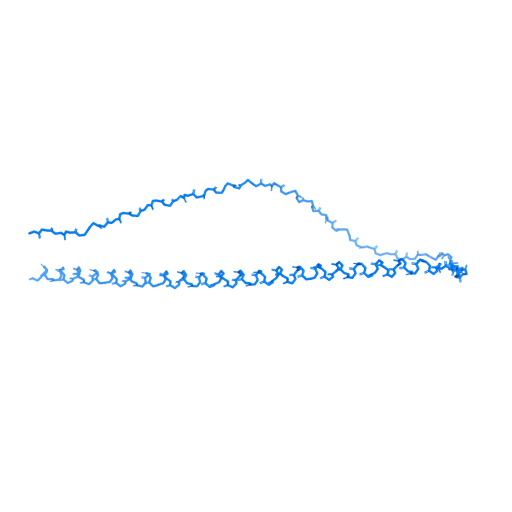8.62 123 ASN A C 1
ATOM 969 O O . ASN A 1 123 ? -25.002 -0.999 33.298 1.00 98.62 123 ASN A O 1
ATOM 973 N N . ARG A 1 124 ? -23.084 -1.920 32.584 1.00 98.44 124 ARG A N 1
ATOM 974 C CA . ARG A 1 124 ? -22.879 -2.732 33.794 1.00 98.44 124 ARG A CA 1
ATOM 975 C C . ARG A 1 124 ? -22.727 -1.876 35.049 1.00 98.44 124 ARG A C 1
ATOM 977 O O . ARG A 1 124 ? -23.343 -2.192 36.062 1.00 98.44 124 ARG A O 1
ATOM 984 N N . LEU A 1 125 ? -21.943 -0.799 34.986 1.00 98.38 125 LEU A N 1
ATOM 985 C CA . LEU A 1 125 ? -21.776 0.124 36.111 1.00 98.38 125 LEU A CA 1
ATOM 986 C C . LEU A 1 125 ? -23.086 0.835 36.456 1.00 98.38 125 LEU A C 1
ATOM 988 O O . LEU A 1 125 ? -23.433 0.920 37.632 1.00 98.38 125 LEU A O 1
ATOM 992 N N . THR A 1 126 ? -23.845 1.281 35.451 1.00 98.44 126 THR A N 1
ATOM 993 C CA . THR A 1 126 ? -25.168 1.878 35.660 1.00 98.44 126 THR A CA 1
ATOM 994 C C . THR A 1 126 ? -26.121 0.897 36.340 1.00 98.44 126 THR A C 1
ATOM 996 O O . THR A 1 126 ? -26.724 1.271 37.339 1.00 98.44 126 THR A O 1
ATOM 999 N N . MET A 1 127 ? -26.204 -0.362 35.887 1.00 98.31 127 MET A N 1
ATOM 1000 C CA . MET A 1 127 ? -27.056 -1.378 36.528 1.00 98.31 127 MET A CA 1
ATOM 1001 C C . MET A 1 127 ? -26.686 -1.619 37.996 1.00 98.31 127 MET A C 1
ATOM 1003 O O . MET A 1 127 ? -27.570 -1.739 38.846 1.00 98.31 127 MET A O 1
ATOM 1007 N N . ILE A 1 128 ? -25.388 -1.692 38.306 1.00 98.00 128 ILE A N 1
ATOM 1008 C CA . ILE A 1 128 ? -24.918 -1.854 39.687 1.00 98.00 128 ILE A CA 1
ATOM 1009 C C . ILE A 1 128 ? -25.343 -0.642 40.522 1.00 98.00 128 ILE A C 1
ATOM 1011 O O . ILE A 1 128 ? -25.953 -0.818 41.573 1.00 98.00 128 ILE A O 1
ATOM 1015 N N . ALA A 1 129 ? -25.099 0.579 40.039 1.00 97.94 129 ALA A N 1
ATOM 1016 C CA . ALA A 1 129 ? -25.467 1.803 40.749 1.00 97.94 129 ALA A CA 1
ATOM 1017 C C . ALA A 1 129 ? -26.979 1.898 41.010 1.00 97.94 129 ALA A C 1
ATOM 1019 O O . ALA A 1 129 ? -27.384 2.196 42.130 1.00 97.94 129 ALA A O 1
ATOM 1020 N N . THR A 1 130 ? -27.817 1.577 40.018 1.00 97.19 130 THR A N 1
ATOM 1021 C CA . THR A 1 130 ? -29.280 1.578 40.184 1.00 97.19 130 THR A CA 1
ATOM 1022 C C . THR A 1 130 ? -29.766 0.497 41.144 1.00 97.19 130 THR A C 1
ATOM 1024 O O . THR A 1 130 ? -30.770 0.691 41.817 1.00 97.19 130 THR A O 1
ATOM 1027 N N . THR A 1 131 ? -29.067 -0.642 41.212 1.00 97.38 131 THR A N 1
ATOM 1028 C CA . THR A 1 131 ? -29.400 -1.725 42.150 1.00 97.38 131 THR A CA 1
ATOM 1029 C C . THR A 1 131 ? -29.034 -1.347 43.582 1.00 97.38 131 THR A C 1
ATOM 1031 O O . THR A 1 131 ? -29.768 -1.690 44.494 1.00 97.38 131 THR A O 1
ATOM 1034 N N . LEU A 1 132 ? -27.926 -0.625 43.779 1.00 96.81 132 LEU A N 1
ATOM 1035 C CA . LEU A 1 132 ? -27.474 -0.169 45.098 1.00 96.81 132 LEU A CA 1
ATOM 1036 C C . LEU A 1 132 ? -28.247 1.048 45.635 1.00 96.81 132 LEU A C 1
ATOM 1038 O O . LEU A 1 132 ? -28.214 1.299 46.833 1.00 96.81 132 LEU A O 1
ATOM 1042 N N . GLN A 1 133 ? -28.893 1.829 44.765 1.00 92.56 133 GLN A N 1
ATOM 1043 C CA . GLN A 1 133 ? -29.729 2.975 45.154 1.00 92.56 133 GLN A CA 1
ATOM 1044 C C . GLN A 1 133 ? -31.173 2.594 45.516 1.00 92.56 133 GLN A C 1
ATOM 1046 O O . GLN A 1 133 ? -31.899 3.440 46.037 1.00 92.56 133 GLN A O 1
ATOM 1051 N N . ARG A 1 134 ? -31.596 1.368 45.193 1.00 71.31 134 ARG A N 1
ATOM 1052 C CA . ARG A 1 134 ? -32.907 0.816 45.543 1.00 71.31 134 ARG A CA 1
ATOM 1053 C C . ARG A 1 134 ? -32.842 0.149 46.911 1.00 71.31 134 ARG A C 1
ATOM 1055 O O . ARG A 1 134 ? -33.833 0.304 47.654 1.00 71.31 134 ARG A O 1
#

InterPro domains:
  IPR029193 Testis-expressed sequence 12 protein [PF15219] (62-122)
  IPR029193 Testis-expressed sequence 12 protein [PTHR37349] (14-134)

pLDDT: mean 74.47, std 26.29, range [33.44, 98.88]

Solvent-accessible surface area (backbone atoms only — not comparable to full-atom values): 8889 Å² total; per-residue (Å²): 139,87,83,82,84,86,81,82,79,85,82,86,82,86,85,86,84,84,87,80,83,88,82,89,81,86,85,81,86,81,80,85,83,81,90,81,88,82,86,90,83,92,78,81,90,76,77,79,74,88,76,74,93,71,69,79,49,77,66,56,56,53,53,50,53,48,51,54,53,52,51,51,51,52,51,50,53,52,52,52,52,50,53,48,53,54,50,53,48,51,53,51,53,52,50,51,54,50,53,53,51,51,54,52,50,53,50,52,53,52,50,51,53,51,54,51,53,51,50,53,50,51,53,53,52,50,52,51,52,59,61,73,75,105

Radius of gyration: 38.73 Å; Cα contacts (8 Å, |Δi|>4): 1; chains: 1; bounding box: 67×83×101 Å

Secondary structure (DSSP, 8-state):
---PPP-PPPPPPPP-----PPPPP-----PPPPP----------------------HHHHHHHHHHHHHHHHHHHHHHHHHHHHHHHHHHHHHHHHHHHHHHHHHHHHHHHHHHHHHHHHHHHHHHHHHHH--

Organism: Geotrypetes seraphini (NCBI:txid260995)

Foldseek 3Di:
DDDDDDDDDDDDDDDDDDDDDDDDDDDDDDDDDDDDDDDDDDDDDDDPPPPDPPDPDPVNVVVVVVVVVVVVVVVVVVVVVVVVVVVVVVVVVVVVVVVVVVVVVVVVVVVVVVVVVVVVVVVVVVVVVVVVVD

Sequence (134 aa):
MAKSPEFLSPAPRASVTMASKPVKSVEKGCKRKKELETEDEEGPCCSPNIQDTDLFDSSDSSIFEKVIKDMNKEMNIILAKYAQIFSEKRSIDASYIQELDEILKEARATESQLKQKRESLRNRLTMIATTLQR

Mean predicted aligned error: 18.95 Å